Protein AF-A0A1Y2VSV7-F1 (afdb_monomer)

Radius of gyration: 17.33 Å; Cα contacts (8 Å, |Δi|>4): 107; chains: 1; bounding box: 42×27×51 Å

Mean predicted aligned error: 5.21 Å

Solvent-accessible surface area (backbone atoms only — not comparable to full-atom values): 5724 Å² total; per-residue (Å²): 130,95,59,77,26,68,23,42,62,34,65,44,81,34,71,92,47,53,87,80,47,57,65,83,58,56,72,67,32,50,98,78,34,34,32,59,92,44,42,60,79,79,48,36,68,86,99,48,54,76,45,78,30,91,34,41,71,82,43,78,85,50,69,93,47,82,83,37,65,59,44,45,55,53,52,50,53,53,49,56,53,50,55,53,49,52,52,54,54,60,64,67,75,108

Foldseek 3Di:
DADEWEFEDAWDACPVPLVVDDPVVQVQADPRNIDAPADQVRGDDPPHHYHYAHDHPVCCPPDPDCPRPSNVVVVVVVVVVVVVVVVVVVVVVD

Secondary structure (DSSP, 8-state):
---EEEEE-S-EE-TTTTTTS-HHHHTTS-TTSEE-SS-HHHHS-TTSEEEEESS-GGGTT--S-TT-HHHHHHHHHHHHHHHHHHHHHHHHT-

pLDDT: mean 89.69, std 6.85, range [48.22, 95.56]

Structure (mmCIF, N/CA/C/O backbone):
data_AF-A0A1Y2VSV7-F1
#
_entry.id   AF-A0A1Y2VSV7-F1
#
loop_
_atom_site.group_PDB
_atom_site.id
_atom_site.type_symbol
_atom_site.label_atom_id
_atom_site.label_alt_id
_atom_site.label_comp_id
_atom_site.label_asym_id
_atom_site.label_entity_id
_atom_site.label_seq_id
_atom_site.pdbx_PDB_ins_code
_atom_site.Cartn_x
_atom_site.Cartn_y
_atom_site.Cartn_z
_atom_site.occupancy
_atom_site.B_iso_or_equiv
_atom_site.auth_seq_id
_atom_site.auth_comp_id
_atom_site.auth_asym_id
_atom_site.auth_atom_id
_atom_site.pdbx_PDB_model_num
ATOM 1 N N . MET A 1 1 ? -13.354 -11.868 11.039 1.00 66.44 1 MET A N 1
ATOM 2 C CA . MET A 1 1 ? -12.357 -10.856 11.442 1.00 66.44 1 MET A CA 1
ATOM 3 C C . MET A 1 1 ? -12.229 -9.875 10.291 1.00 66.44 1 MET A C 1
ATOM 5 O O . MET A 1 1 ? -12.097 -10.356 9.169 1.00 66.44 1 MET A O 1
ATOM 9 N N . PRO A 1 2 ? -12.373 -8.563 10.519 1.00 83.31 2 PRO A N 1
ATOM 10 C CA . PRO A 1 2 ? -12.183 -7.582 9.456 1.00 83.31 2 PRO A CA 1
ATOM 11 C C . PRO A 1 2 ? -10.735 -7.648 8.948 1.00 83.31 2 PRO A C 1
ATOM 13 O O . PRO A 1 2 ? -9.803 -7.702 9.747 1.00 83.31 2 PRO A O 1
ATOM 16 N N . ILE A 1 3 ? -10.564 -7.699 7.627 1.00 89.88 3 ILE A N 1
ATOM 17 C CA . ILE A 1 3 ? -9.262 -7.648 6.953 1.00 89.88 3 ILE A CA 1
ATOM 18 C C . ILE A 1 3 ? -9.296 -6.440 6.026 1.00 89.88 3 ILE A C 1
ATOM 20 O O . ILE A 1 3 ? -10.275 -6.241 5.306 1.00 89.88 3 ILE A O 1
ATOM 24 N N . ILE A 1 4 ? -8.222 -5.657 6.058 1.00 92.81 4 ILE A N 1
ATOM 25 C CA . ILE A 1 4 ? -8.018 -4.493 5.202 1.00 92.81 4 ILE A CA 1
ATOM 26 C C . ILE A 1 4 ? -6.721 -4.718 4.432 1.00 92.81 4 ILE A C 1
ATOM 28 O O . ILE A 1 4 ? -5.697 -5.055 5.028 1.00 92.81 4 ILE A O 1
ATOM 32 N N . CYS A 1 5 ? -6.765 -4.553 3.113 1.00 93.94 5 CYS A N 1
ATOM 33 C CA . CYS A 1 5 ? -5.602 -4.719 2.254 1.00 93.94 5 CYS A CA 1
ATOM 34 C C . CYS A 1 5 ? -5.049 -3.356 1.830 1.00 93.94 5 CYS A C 1
ATOM 36 O O . CYS A 1 5 ? -5.788 -2.518 1.314 1.00 93.94 5 CYS A O 1
ATOM 38 N N . PHE A 1 6 ? -3.740 -3.163 1.989 1.00 94.00 6 PHE A N 1
ATOM 39 C CA . PHE A 1 6 ? -3.019 -2.000 1.473 1.00 94.00 6 PHE A CA 1
ATOM 40 C C . PHE A 1 6 ? -2.153 -2.416 0.288 1.00 94.00 6 PHE A C 1
ATOM 42 O O . PHE A 1 6 ? -1.509 -3.464 0.338 1.00 94.00 6 PHE A O 1
ATOM 49 N N . TYR A 1 7 ? -2.127 -1.608 -0.768 1.00 94.25 7 TYR A N 1
ATOM 50 C CA . TYR A 1 7 ? -1.306 -1.873 -1.949 1.00 94.25 7 TYR A CA 1
ATOM 51 C C . TYR A 1 7 ? -0.614 -0.604 -2.445 1.00 94.25 7 TYR A C 1
ATOM 53 O O . TYR A 1 7 ? -1.079 0.510 -2.206 1.00 94.25 7 TYR A O 1
ATOM 61 N N . GLU A 1 8 ? 0.518 -0.774 -3.121 1.00 94.00 8 GLU A N 1
ATOM 62 C CA . GLU A 1 8 ? 1.296 0.336 -3.668 1.00 94.00 8 GLU A CA 1
ATOM 63 C C . GLU A 1 8 ? 0.668 0.877 -4.957 1.00 94.00 8 GLU A C 1
ATOM 65 O O . GLU A 1 8 ? 0.086 0.129 -5.747 1.00 94.00 8 GLU A O 1
ATOM 70 N N . ARG A 1 9 ? 0.825 2.177 -5.197 1.00 93.75 9 ARG A N 1
ATOM 71 C CA . ARG A 1 9 ? 0.410 2.815 -6.454 1.00 93.75 9 ARG A CA 1
ATOM 72 C C . ARG A 1 9 ? 1.524 3.541 -7.176 1.00 93.75 9 ARG A C 1
ATOM 74 O O . ARG A 1 9 ? 1.379 3.802 -8.365 1.00 93.75 9 ARG A O 1
ATOM 81 N N . GLN A 1 10 ? 2.626 3.842 -6.494 1.00 92.81 10 GLN A N 1
ATOM 82 C CA . GLN A 1 10 ? 3.726 4.555 -7.116 1.00 92.81 10 GLN A CA 1
ATOM 83 C C . GLN A 1 10 ? 4.623 3.576 -7.883 1.00 92.81 10 GLN A C 1
ATOM 85 O O . GLN A 1 10 ? 5.219 2.695 -7.255 1.00 92.81 10 GLN A O 1
ATOM 90 N N . PRO A 1 11 ? 4.787 3.747 -9.206 1.00 91.88 11 PRO A N 1
ATOM 91 C CA . PRO A 1 11 ? 5.697 2.915 -9.971 1.00 91.88 11 PRO A CA 1
ATOM 92 C C . PRO A 1 11 ? 7.158 3.095 -9.535 1.00 91.88 11 PRO A C 1
ATOM 94 O O . PRO A 1 11 ? 7.580 4.174 -9.106 1.00 91.88 11 PRO A O 1
ATOM 97 N N . MET A 1 12 ? 7.944 2.036 -9.679 1.00 90.25 12 MET A N 1
ATOM 98 C CA . MET A 1 12 ? 9.391 2.010 -9.490 1.00 90.25 12 MET A CA 1
ATOM 99 C C . MET A 1 12 ? 10.078 1.663 -10.813 1.00 90.25 12 MET A C 1
ATOM 101 O O . MET A 1 12 ? 9.537 0.908 -11.615 1.00 90.25 12 MET A O 1
ATOM 105 N N . ASP A 1 13 ? 11.278 2.207 -11.006 1.00 92.06 13 ASP A N 1
ATOM 106 C CA . ASP A 1 13 ? 12.181 1.832 -12.092 1.00 92.06 13 ASP A CA 1
ATOM 107 C C . ASP A 1 13 ? 12.814 0.460 -11.814 1.00 92.06 13 ASP A C 1
ATOM 109 O O . ASP A 1 13 ? 13.546 0.287 -10.834 1.00 92.06 13 ASP A O 1
ATOM 113 N N . PHE A 1 14 ? 12.531 -0.513 -12.682 1.00 91.44 14 PHE A N 1
ATOM 114 C CA . PHE A 1 14 ? 13.083 -1.866 -12.610 1.00 91.44 14 PHE A CA 1
ATOM 115 C C . PHE A 1 14 ? 14.244 -2.105 -13.577 1.00 91.44 14 PHE A C 1
ATOM 117 O O . PHE A 1 14 ? 14.704 -3.239 -13.683 1.00 91.44 14 PHE A O 1
ATOM 124 N N . THR A 1 15 ? 14.767 -1.086 -14.263 1.00 92.62 15 THR A N 1
ATOM 125 C CA . THR A 1 15 ? 15.825 -1.224 -15.282 1.00 92.62 15 THR A CA 1
ATOM 126 C C . THR A 1 15 ? 17.021 -2.040 -14.789 1.00 92.62 15 THR A C 1
ATOM 128 O O . THR A 1 15 ? 17.506 -2.923 -15.498 1.00 92.62 15 THR A O 1
ATOM 131 N N . ALA A 1 16 ? 17.464 -1.809 -13.550 1.00 90.44 16 ALA A N 1
ATOM 132 C CA . ALA A 1 16 ? 18.597 -2.522 -12.957 1.00 90.44 16 ALA A CA 1
ATOM 133 C C . ALA A 1 16 ? 18.303 -3.997 -12.621 1.00 90.44 16 ALA A C 1
ATOM 135 O O . ALA A 1 16 ? 19.231 -4.794 -12.540 1.00 90.44 16 ALA A O 1
ATOM 136 N N . LEU A 1 17 ? 17.031 -4.357 -12.433 1.00 87.94 17 LEU A N 1
ATOM 137 C CA . LEU A 1 17 ? 16.589 -5.683 -11.986 1.00 87.94 17 LEU A CA 1
ATOM 138 C C . LEU A 1 17 ? 15.883 -6.476 -13.089 1.00 87.94 17 LEU A C 1
ATOM 140 O O . LEU A 1 17 ? 15.630 -7.664 -12.925 1.00 87.94 17 LEU A O 1
ATOM 144 N N . VAL A 1 18 ? 15.563 -5.847 -14.225 1.00 89.56 18 VAL A N 1
ATOM 145 C CA . VAL A 1 18 ? 14.668 -6.407 -15.249 1.00 89.56 18 VAL A CA 1
ATOM 146 C C . VAL A 1 18 ? 15.108 -7.782 -15.754 1.00 89.56 18 VAL A C 1
ATOM 148 O O . VAL A 1 18 ? 14.266 -8.616 -16.078 1.00 89.56 18 VAL A O 1
ATOM 151 N N . LYS A 1 19 ? 16.421 -8.039 -15.791 1.00 89.75 19 LYS A N 1
ATOM 152 C CA . LYS A 1 19 ? 17.001 -9.313 -16.237 1.00 89.75 19 LYS A CA 1
ATOM 153 C C . LYS A 1 19 ? 16.749 -10.460 -15.255 1.00 89.75 19 LYS A C 1
ATOM 155 O O . LYS A 1 19 ? 16.595 -11.595 -15.697 1.00 89.75 19 LYS A O 1
ATOM 160 N N . ASP A 1 20 ? 16.651 -10.148 -13.966 1.00 91.81 20 ASP A N 1
ATOM 161 C CA . ASP A 1 20 ? 16.471 -11.116 -12.880 1.00 91.81 20 ASP A CA 1
ATOM 162 C C . ASP A 1 20 ? 14.988 -11.369 -12.567 1.00 91.81 20 ASP A C 1
ATOM 164 O O . ASP A 1 20 ? 14.640 -12.292 -11.831 1.00 91.81 20 ASP A O 1
ATOM 168 N N . LEU A 1 21 ? 14.087 -10.563 -13.139 1.00 87.50 21 LEU A N 1
ATOM 169 C CA . LEU A 1 21 ? 12.652 -10.703 -12.922 1.00 87.50 21 LEU A CA 1
ATOM 170 C C . LEU A 1 21 ? 12.077 -11.878 -13.729 1.00 87.50 21 LEU A C 1
ATOM 172 O O . LEU A 1 21 ? 12.473 -12.105 -14.880 1.00 87.50 21 LEU A O 1
ATOM 176 N N . PRO A 1 22 ? 11.082 -12.605 -13.192 1.00 90.12 22 PRO A N 1
ATOM 177 C CA . PRO A 1 22 ? 10.304 -13.564 -13.971 1.00 90.12 22 PRO A CA 1
ATOM 178 C C . PRO A 1 22 ? 9.683 -12.900 -15.207 1.00 90.12 22 PRO A C 1
ATOM 180 O O . PRO A 1 22 ? 9.197 -11.772 -15.120 1.00 90.12 22 PRO A O 1
ATOM 183 N N . GLN A 1 23 ? 9.665 -13.596 -16.349 1.00 90.25 23 GLN A N 1
ATOM 184 C CA . GLN A 1 23 ? 9.153 -13.037 -17.612 1.00 90.25 23 GLN A CA 1
ATOM 185 C C . GLN A 1 23 ? 7.725 -12.496 -17.465 1.00 90.25 23 GLN A C 1
ATOM 187 O O . GLN A 1 23 ? 7.472 -11.354 -17.825 1.00 90.25 23 GLN A O 1
ATOM 192 N N . GLN A 1 24 ? 6.852 -13.257 -16.799 1.00 88.62 24 GLN A N 1
ATOM 193 C CA . GLN A 1 24 ? 5.472 -12.858 -16.503 1.0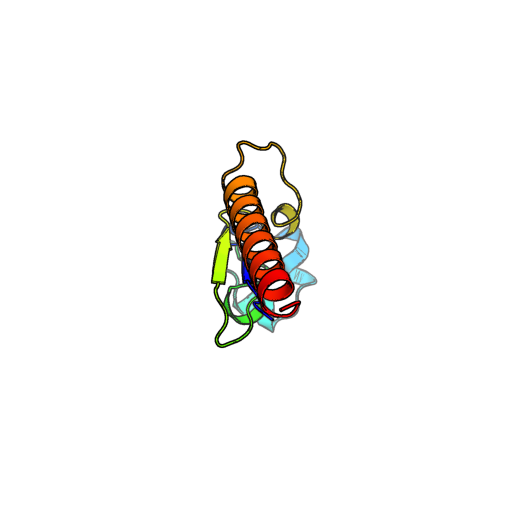0 88.62 24 GLN A CA 1
ATOM 194 C C . GLN A 1 24 ? 5.349 -11.487 -15.824 1.00 88.62 24 GLN A C 1
ATOM 196 O O . GLN A 1 24 ? 4.357 -10.798 -16.013 1.00 88.62 24 GLN A O 1
ATOM 201 N N . TYR A 1 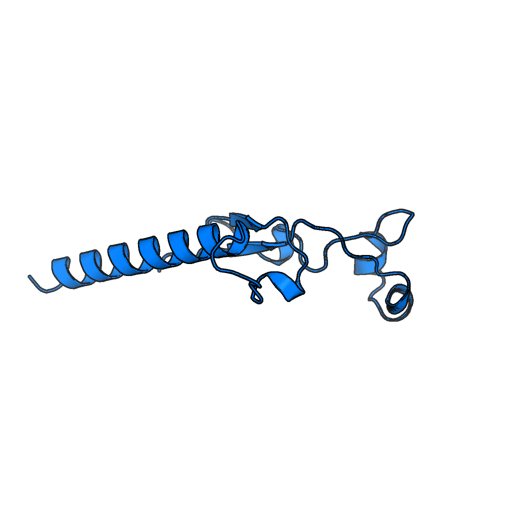25 ? 6.340 -11.091 -15.019 1.00 87.19 25 TYR A N 1
ATOM 202 C CA . TYR A 1 25 ? 6.346 -9.789 -14.363 1.00 87.19 25 TYR A CA 1
ATOM 203 C C . TYR A 1 25 ? 6.923 -8.713 -15.287 1.00 87.19 25 TYR A C 1
ATOM 205 O O . TYR A 1 25 ? 6.382 -7.612 -15.354 1.00 87.19 25 TYR A O 1
ATOM 213 N N . ARG A 1 26 ? 7.973 -9.029 -16.059 1.00 90.00 26 ARG A N 1
ATOM 214 C CA . ARG A 1 26 ? 8.531 -8.106 -17.067 1.00 90.00 26 ARG A CA 1
ATOM 215 C C . ARG A 1 26 ? 7.482 -7.651 -18.077 1.00 90.00 26 ARG A C 1
ATOM 217 O O . ARG A 1 26 ? 7.516 -6.496 -18.481 1.00 90.00 26 ARG A O 1
ATOM 224 N N . ASP A 1 27 ? 6.560 -8.539 -18.435 1.00 89.88 27 ASP A N 1
ATOM 225 C CA . ASP A 1 27 ? 5.468 -8.266 -19.374 1.00 89.88 27 ASP A CA 1
ATOM 226 C C . ASP A 1 27 ? 4.439 -7.261 -18.820 1.00 89.88 27 ASP A C 1
ATOM 228 O O . ASP A 1 27 ? 3.636 -6.719 -19.574 1.00 89.88 27 ASP A O 1
ATOM 232 N N . THR A 1 28 ? 4.463 -6.991 -17.509 1.00 88.19 28 THR A N 1
ATOM 233 C CA . THR A 1 28 ? 3.600 -5.991 -16.853 1.00 88.19 28 THR A CA 1
ATOM 234 C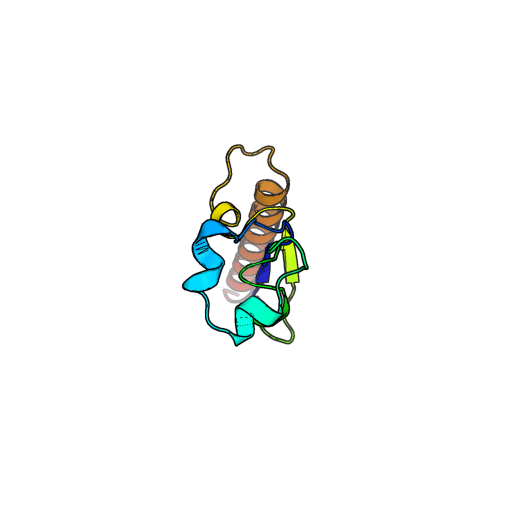 C . THR A 1 28 ? 4.247 -4.611 -16.721 1.00 88.19 28 THR A C 1
ATOM 236 O O . THR A 1 28 ? 3.573 -3.667 -16.311 1.00 88.19 28 THR A O 1
ATOM 239 N N . LEU A 1 29 ? 5.539 -4.487 -17.042 1.00 90.69 29 LEU A N 1
ATOM 240 C CA . LEU A 1 29 ? 6.256 -3.215 -17.013 1.00 90.69 29 LEU A CA 1
ATOM 241 C C . LEU A 1 29 ? 5.951 -2.395 -18.269 1.00 90.69 29 LEU A C 1
ATOM 243 O O . LEU A 1 29 ? 5.729 -2.950 -19.345 1.00 90.69 29 LEU A O 1
ATOM 247 N N . ASP A 1 30 ? 5.999 -1.071 -18.145 1.00 90.69 30 ASP A N 1
ATOM 248 C CA . ASP A 1 30 ? 5.856 -0.181 -19.294 1.00 90.69 30 ASP A CA 1
ATOM 249 C C . ASP A 1 30 ? 7.114 -0.162 -20.192 1.00 90.69 30 ASP A C 1
ATOM 251 O O . ASP A 1 30 ? 8.123 -0.845 -19.954 1.00 90.69 30 ASP A O 1
ATOM 255 N N . GLU A 1 31 ? 7.061 0.635 -21.261 1.00 91.38 31 GLU A N 1
ATOM 256 C CA . GLU A 1 31 ? 8.174 0.806 -22.203 1.00 91.38 31 GLU A CA 1
ATOM 257 C C . GLU A 1 31 ? 9.471 1.289 -21.529 1.00 91.38 31 GLU A C 1
ATOM 259 O O . GLU A 1 31 ? 10.563 0.899 -21.950 1.00 91.38 31 GLU A O 1
ATOM 264 N N . ASN A 1 32 ? 9.347 2.032 -20.426 1.00 91.38 32 ASN A N 1
ATOM 265 C CA . ASN A 1 32 ? 10.441 2.582 -19.630 1.00 91.38 32 ASN A CA 1
ATOM 266 C C . ASN A 1 32 ? 10.872 1.659 -18.479 1.00 91.38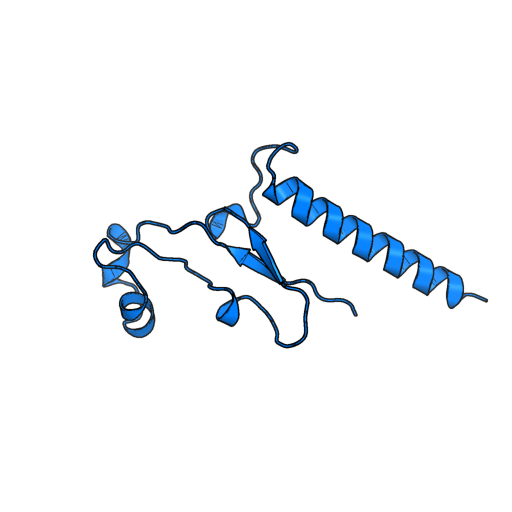 32 ASN A C 1
ATOM 268 O O . ASN A 1 32 ? 11.659 2.064 -17.629 1.00 91.38 32 ASN A O 1
ATOM 272 N N . LYS A 1 33 ? 10.377 0.413 -18.440 1.00 92.44 33 LYS A N 1
ATOM 273 C CA . LYS A 1 33 ? 10.624 -0.559 -17.357 1.00 92.44 33 LYS A CA 1
ATOM 274 C C . LYS A 1 33 ? 10.130 -0.082 -15.991 1.00 92.44 33 LYS A C 1
ATOM 276 O O . LYS A 1 33 ? 10.615 -0.554 -14.960 1.00 92.44 33 LYS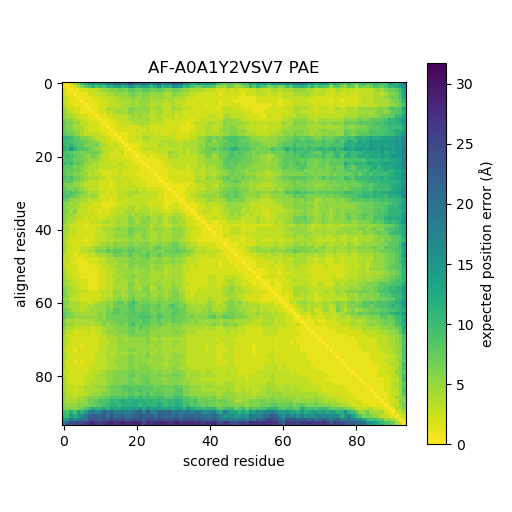 A O 1
ATOM 281 N N . MET A 1 34 ? 9.137 0.800 -15.980 1.00 93.25 34 MET A N 1
ATOM 282 C CA . MET A 1 34 ? 8.444 1.225 -14.775 1.00 93.25 34 MET A CA 1
ATOM 283 C C . MET A 1 34 ? 7.278 0.281 -14.487 1.00 93.25 34 MET A C 1
ATOM 285 O O . MET A 1 34 ? 6.605 -0.212 -15.393 1.00 93.25 34 MET A O 1
ATOM 289 N N . GLY A 1 35 ? 7.010 0.038 -13.209 1.00 91.81 35 GLY A N 1
ATOM 290 C CA . GLY A 1 35 ? 5.851 -0.748 -12.797 1.00 91.81 35 GLY A CA 1
ATOM 291 C C . GLY A 1 35 ? 5.656 -0.765 -11.291 1.00 91.81 35 GLY A C 1
ATOM 292 O O . GLY A 1 35 ? 6.393 -0.115 -10.555 1.00 91.81 35 GLY A O 1
ATOM 293 N N . VAL A 1 36 ? 4.665 -1.517 -10.825 1.00 91.25 36 VAL A N 1
ATOM 294 C CA . VAL A 1 36 ? 4.411 -1.750 -9.396 1.00 91.25 36 VAL A CA 1
ATOM 295 C C . VAL A 1 36 ? 4.646 -3.220 -9.072 1.00 91.25 36 VAL A C 1
ATOM 297 O O . VAL A 1 36 ? 4.213 -4.089 -9.827 1.00 91.25 36 VAL A O 1
ATOM 300 N N . LEU A 1 37 ? 5.315 -3.502 -7.950 1.00 87.12 37 LEU A N 1
ATOM 301 C CA . LEU A 1 37 ? 5.720 -4.864 -7.592 1.00 87.12 37 LEU A CA 1
ATOM 302 C C . LEU A 1 37 ? 4.531 -5.750 -7.225 1.00 87.12 37 LEU A C 1
ATOM 304 O O . LEU A 1 37 ? 4.445 -6.897 -7.658 1.00 87.12 37 LEU A O 1
ATOM 308 N N . ALA A 1 38 ? 3.606 -5.210 -6.441 1.00 86.38 38 ALA A N 1
ATOM 309 C CA . ALA A 1 38 ? 2.400 -5.886 -6.005 1.00 86.38 38 ALA A CA 1
ATOM 310 C C . ALA A 1 38 ? 1.185 -5.001 -6.293 1.00 86.38 38 ALA A C 1
ATOM 312 O O . ALA A 1 38 ? 0.793 -4.153 -5.490 1.00 86.38 38 ALA A O 1
ATOM 313 N N . ASN A 1 39 ? 0.570 -5.219 -7.456 1.00 86.50 39 ASN A N 1
ATOM 314 C CA . ASN A 1 39 ? -0.662 -4.534 -7.825 1.00 86.50 39 ASN A CA 1
ATOM 315 C C . ASN A 1 39 ? -1.833 -4.940 -6.908 1.00 86.50 39 ASN A C 1
ATOM 317 O O . ASN A 1 39 ? -1.765 -5.915 -6.154 1.00 86.50 39 ASN A O 1
ATOM 321 N N . GLN A 1 40 ? -2.946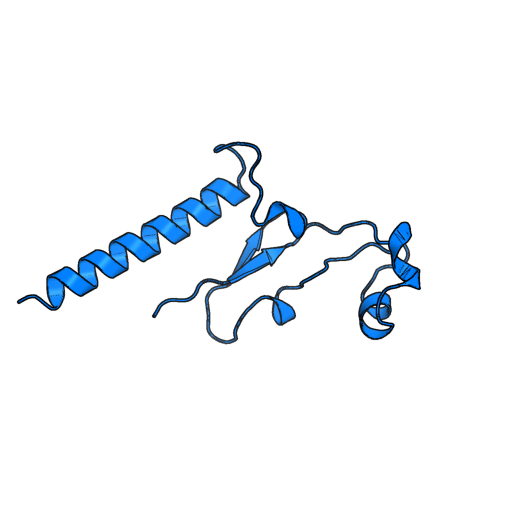 -4.210 -7.001 1.00 92.06 40 GLN A N 1
ATOM 322 C CA . GLN A 1 40 ? -4.131 -4.450 -6.172 1.00 92.06 40 GLN A CA 1
ATOM 323 C C . GLN A 1 40 ? -4.599 -5.914 -6.192 1.00 92.06 40 GLN A C 1
ATOM 325 O O . GLN A 1 40 ? -4.989 -6.446 -5.157 1.00 92.06 40 GLN A O 1
ATOM 330 N N . ASN A 1 41 ? -4.583 -6.567 -7.355 1.00 88.62 41 ASN A N 1
ATOM 331 C CA . ASN A 1 41 ? -5.130 -7.914 -7.507 1.00 88.62 41 ASN A CA 1
ATOM 332 C C . ASN A 1 41 ? -4.218 -8.985 -6.902 1.00 88.62 41 ASN A C 1
ATOM 334 O O . ASN A 1 41 ? -4.727 -9.986 -6.408 1.00 88.62 41 ASN A O 1
ATOM 338 N N . SER A 1 42 ? -2.900 -8.773 -6.906 1.00 88.19 42 SER A N 1
ATOM 339 C CA . SER A 1 42 ? -1.957 -9.660 -6.219 1.00 88.19 42 SER A CA 1
ATOM 340 C C . SER A 1 42 ? -1.872 -9.382 -4.717 1.00 88.19 42 SER A C 1
ATOM 342 O O . SER A 1 42 ? -1.638 -10.299 -3.939 1.00 88.19 42 SER A O 1
ATOM 344 N N . ALA A 1 43 ? -2.045 -8.122 -4.304 1.00 90.44 43 ALA A N 1
ATOM 345 C CA . ALA A 1 43 ? -1.869 -7.699 -2.915 1.00 90.44 43 ALA A CA 1
ATOM 346 C C . ALA A 1 43 ? -3.130 -7.869 -2.049 1.00 90.44 43 ALA A C 1
ATOM 348 O O . ALA A 1 43 ? -3.024 -7.917 -0.824 1.00 90.44 43 ALA A O 1
ATOM 349 N N . CYS A 1 44 ? -4.324 -7.929 -2.653 1.00 94.62 44 CYS A N 1
ATOM 350 C CA . CYS A 1 44 ? -5.585 -7.876 -1.915 1.00 94.62 44 CYS A CA 1
ATOM 351 C C . CYS A 1 44 ? -6.418 -9.152 -2.045 1.00 94.62 44 CYS A C 1
ATOM 353 O O . CYS A 1 44 ? -6.672 -9.644 -3.145 1.00 94.62 44 CYS A O 1
ATOM 355 N N . LEU A 1 45 ? -6.975 -9.605 -0.921 1.00 92.56 45 LEU A N 1
ATOM 356 C CA . LEU A 1 45 ? -7.981 -10.663 -0.907 1.00 92.56 45 LEU A CA 1
ATOM 357 C C . LEU A 1 45 ? -9.291 -10.192 -1.572 1.00 92.56 45 LEU A C 1
ATOM 359 O O . LEU A 1 45 ? -9.619 -8.999 -1.628 1.00 92.56 45 LEU A O 1
ATOM 363 N N . GLN A 1 46 ? -10.054 -11.133 -2.128 1.00 91.25 46 GLN A N 1
ATOM 364 C CA . GLN A 1 46 ? -11.373 -10.849 -2.700 1.00 91.25 46 GLN A CA 1
ATOM 365 C C . GLN A 1 46 ? -12.410 -10.620 -1.595 1.00 91.25 46 GLN A C 1
ATOM 367 O O . GLN A 1 46 ? -12.390 -11.302 -0.578 1.00 91.25 46 GLN A O 1
ATOM 372 N N . GLY A 1 47 ? -13.312 -9.657 -1.803 1.00 90.56 47 GLY A N 1
ATOM 373 C CA . GLY A 1 47 ? -14.391 -9.342 -0.857 1.00 90.56 47 GLY A CA 1
ATOM 374 C C . GLY A 1 47 ? -13.983 -8.494 0.353 1.00 90.56 47 GLY A C 1
ATOM 375 O O . GLY A 1 47 ? -14.835 -8.190 1.181 1.00 90.56 47 GLY A O 1
ATOM 376 N N . TYR A 1 48 ? -12.715 -8.090 0.448 1.00 91.94 48 TYR A N 1
ATOM 377 C CA . TYR A 1 48 ? -12.206 -7.233 1.520 1.00 91.94 48 TYR A CA 1
ATOM 378 C C . TYR A 1 48 ? -11.916 -5.818 1.032 1.00 91.94 48 TYR A C 1
ATOM 380 O O . TYR A 1 48 ? -11.716 -5.588 -0.164 1.00 91.94 48 TYR A O 1
ATOM 388 N N . GLU A 1 49 ? -11.889 -4.878 1.974 1.00 92.25 49 GLU A N 1
ATOM 389 C CA . GLU A 1 49 ? -11.610 -3.473 1.706 1.00 92.25 49 GLU A CA 1
ATOM 390 C C . GLU A 1 49 ? -10.165 -3.276 1.234 1.00 92.25 49 GLU A C 1
ATOM 392 O O . GLU A 1 49 ? -9.238 -3.944 1.705 1.00 92.25 49 GLU A O 1
ATOM 397 N N . ARG A 1 50 ? -9.976 -2.373 0.266 1.00 93.94 50 ARG A N 1
ATOM 398 C CA . ARG A 1 50 ? -8.701 -2.170 -0.430 1.00 93.94 50 ARG A CA 1
ATOM 399 C C . ARG A 1 50 ? -8.344 -0.697 -0.446 1.00 93.94 50 ARG A C 1
ATOM 401 O O . ARG A 1 50 ? -9.082 0.109 -1.007 1.00 93.94 50 ARG A O 1
ATOM 408 N N . PHE A 1 51 ? -7.171 -0.374 0.077 1.00 93.56 51 PHE A N 1
ATOM 409 C CA . PHE A 1 51 ? -6.626 0.975 0.086 1.00 93.56 51 PHE A CA 1
ATOM 410 C C . PHE A 1 51 ? -5.336 1.019 -0.720 1.00 93.56 51 PHE A C 1
ATOM 412 O O . PHE A 1 51 ? -4.359 0.342 -0.406 1.00 93.56 51 PHE A O 1
ATOM 419 N N . GLY A 1 52 ? -5.333 1.831 -1.771 1.00 93.81 52 GLY A N 1
ATOM 420 C CA . GLY A 1 52 ? -4.109 2.123 -2.499 1.00 93.81 52 GLY A CA 1
ATOM 421 C C . GLY A 1 52 ? -3.372 3.279 -1.843 1.00 93.81 52 GLY A C 1
ATOM 422 O O . GLY A 1 52 ? -3.973 4.323 -1.597 1.00 93.81 52 GLY A O 1
ATOM 423 N N . LEU A 1 53 ? -2.086 3.085 -1.575 1.00 94.00 53 LEU A N 1
ATOM 424 C CA . LEU A 1 53 ? -1.204 4.085 -0.990 1.00 94.00 53 LEU A CA 1
ATOM 425 C C . LEU A 1 53 ? -0.273 4.628 -2.081 1.00 94.00 53 LEU A C 1
ATOM 427 O O . LEU A 1 53 ? 0.352 3.855 -2.810 1.00 94.00 53 LEU A O 1
ATOM 431 N N . GLU A 1 54 ? -0.160 5.956 -2.176 1.00 92.56 54 GLU A N 1
ATOM 432 C CA . GLU A 1 54 ? 0.695 6.668 -3.146 1.00 92.56 54 GLU A CA 1
ATOM 433 C C . GLU A 1 54 ? 2.177 6.611 -2.739 1.00 92.56 54 GLU A C 1
ATOM 435 O O . GLU A 1 54 ? 2.833 7.617 -2.478 1.00 92.56 54 GLU A O 1
ATOM 440 N N . VAL A 1 55 ? 2.684 5.389 -2.610 1.00 91.06 55 VAL A N 1
ATOM 441 C CA . VAL A 1 55 ? 4.047 5.056 -2.206 1.00 91.06 55 VAL A CA 1
ATOM 442 C C . VAL A 1 55 ? 4.536 3.850 -3.005 1.00 91.06 55 VAL A C 1
ATOM 444 O O . VAL A 1 55 ? 3.736 3.133 -3.609 1.00 91.06 55 VAL A O 1
ATOM 447 N N . ARG A 1 56 ? 5.853 3.618 -2.997 1.00 90.19 56 ARG A N 1
ATOM 448 C CA . ARG A 1 56 ? 6.488 2.401 -3.538 1.00 90.19 56 ARG A CA 1
ATOM 449 C C . ARG A 1 56 ? 6.338 1.227 -2.565 1.00 90.19 56 ARG A C 1
ATOM 451 O O . ARG A 1 56 ? 6.212 1.450 -1.362 1.00 90.19 56 ARG A O 1
ATOM 458 N N . HIS A 1 57 ? 6.465 -0.008 -3.047 1.00 88.81 57 HIS A N 1
ATOM 459 C CA . HIS A 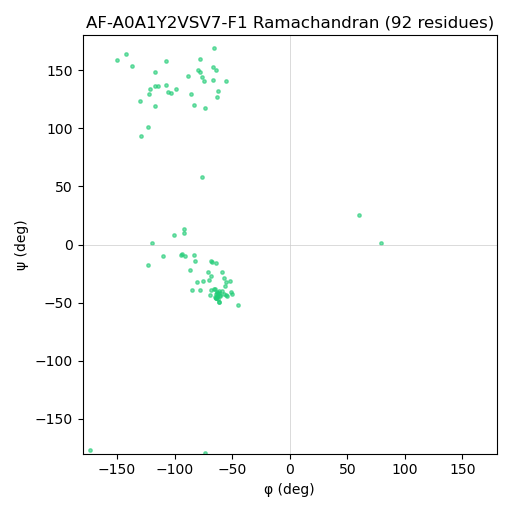1 57 ? 6.285 -1.239 -2.266 1.00 88.81 57 HIS A CA 1
ATOM 460 C C . HIS A 1 57 ? 6.964 -1.219 -0.892 1.00 88.81 57 HIS A C 1
ATOM 462 O O . HIS A 1 57 ? 6.350 -1.453 0.146 1.00 88.81 57 HIS A O 1
ATOM 468 N N . ASN A 1 58 ? 8.255 -0.887 -0.875 1.00 86.00 58 ASN A N 1
ATOM 469 C CA . ASN A 1 58 ? 9.077 -0.893 0.332 1.00 86.00 58 ASN A CA 1
ATOM 470 C C . ASN A 1 58 ? 8.700 0.202 1.344 1.00 86.00 58 ASN A C 1
ATOM 472 O O . ASN A 1 58 ? 9.150 0.145 2.489 1.00 86.00 58 ASN A O 1
ATOM 476 N N . MET A 1 59 ? 7.902 1.184 0.925 1.00 87.62 59 MET A N 1
ATOM 477 C CA . MET A 1 59 ? 7.416 2.293 1.743 1.00 87.62 59 MET A CA 1
ATOM 478 C C . MET A 1 59 ? 6.039 2.015 2.358 1.00 87.62 59 MET A C 1
ATOM 480 O O . MET A 1 59 ? 5.639 2.740 3.260 1.00 87.62 59 MET A O 1
ATOM 484 N N . LEU A 1 60 ? 5.349 0.932 1.973 1.00 88.19 60 LEU A N 1
ATOM 485 C CA . LEU A 1 60 ? 4.084 0.517 2.607 1.00 88.19 60 LEU A CA 1
ATOM 486 C C . LEU A 1 60 ? 4.224 0.245 4.115 1.00 88.19 60 LEU A C 1
ATOM 488 O O . LEU A 1 60 ? 3.249 0.307 4.856 1.00 88.19 60 LEU A O 1
ATOM 492 N N . ILE A 1 61 ? 5.438 -0.068 4.574 1.00 85.31 61 ILE A N 1
ATOM 493 C CA . ILE A 1 61 ? 5.754 -0.331 5.987 1.00 85.31 61 ILE A CA 1
ATOM 494 C C . ILE A 1 61 ? 6.788 0.648 6.557 1.00 85.31 61 ILE A C 1
ATOM 496 O O . ILE A 1 61 ? 7.195 0.514 7.709 1.00 85.31 61 ILE A O 1
ATOM 500 N N . LYS A 1 62 ? 7.257 1.606 5.749 1.00 87.81 62 LYS A N 1
ATOM 501 C CA . LYS A 1 62 ? 8.292 2.571 6.133 1.00 87.81 62 LYS A CA 1
ATOM 502 C C . LYS A 1 62 ? 7.742 3.969 5.945 1.00 87.81 62 LYS A C 1
ATOM 504 O O . LYS A 1 62 ? 7.720 4.492 4.838 1.00 87.81 62 LYS A O 1
ATOM 509 N N . TYR A 1 63 ? 7.337 4.569 7.050 1.00 87.56 63 TYR A N 1
ATOM 510 C CA . TYR A 1 63 ? 6.882 5.949 7.082 1.00 87.56 63 TYR A CA 1
ATOM 511 C C . TYR A 1 63 ? 8.024 6.826 7.564 1.00 87.56 63 TYR A C 1
ATOM 513 O O . TYR A 1 63 ? 8.706 6.486 8.532 1.00 87.56 63 TYR A O 1
ATOM 521 N N . ALA A 1 64 ? 8.260 7.934 6.872 1.00 87.12 64 ALA A N 1
ATOM 522 C CA . ALA A 1 64 ? 9.299 8.868 7.262 1.00 87.12 64 ALA A CA 1
ATOM 523 C C . ALA A 1 64 ? 8.818 9.734 8.428 1.00 87.12 64 ALA A C 1
ATOM 525 O O . ALA A 1 64 ? 9.608 10.053 9.319 1.00 87.12 64 ALA A O 1
ATOM 526 N N . ARG A 1 65 ? 7.539 10.142 8.411 1.00 91.50 65 ARG A N 1
ATOM 527 C CA . ARG A 1 65 ? 6.951 11.041 9.412 1.00 91.50 65 ARG A CA 1
ATOM 528 C C . ARG A 1 65 ? 5.452 10.783 9.621 1.00 91.50 65 ARG A C 1
ATOM 530 O O . ARG A 1 65 ? 4.778 10.304 8.714 1.00 91.50 65 ARG A O 1
ATOM 537 N N . PRO A 1 66 ? 4.877 11.195 10.767 1.00 91.94 66 PRO A N 1
ATOM 538 C CA . PRO A 1 66 ? 3.437 11.075 11.015 1.00 91.94 66 PRO A CA 1
ATOM 539 C C . PRO A 1 66 ? 2.538 11.903 10.081 1.00 91.94 66 PRO A C 1
ATOM 541 O O . PRO A 1 66 ? 1.326 11.706 10.045 1.00 91.94 66 PRO A O 1
ATOM 544 N N . GLN A 1 67 ? 3.110 12.873 9.365 1.00 94.44 67 GLN A N 1
ATOM 545 C CA . GLN A 1 67 ? 2.394 13.703 8.393 1.00 94.44 67 GLN A CA 1
ATOM 546 C C . GLN A 1 67 ? 2.268 13.030 7.022 1.00 94.44 67 GLN A C 1
ATOM 548 O O . GLN A 1 67 ? 1.547 13.538 6.167 1.00 94.44 67 GLN A O 1
ATOM 553 N N . ASP A 1 68 ? 2.953 11.906 6.803 1.00 91.50 68 ASP A N 1
ATOM 554 C CA . ASP A 1 68 ? 2.854 11.167 5.552 1.00 91.50 68 ASP A CA 1
ATOM 555 C C . ASP A 1 68 ? 1.411 10.671 5.380 1.00 91.50 68 ASP A C 1
ATOM 557 O O . ASP A 1 68 ? 0.863 10.004 6.259 1.00 91.50 68 ASP A O 1
ATOM 561 N N . ASN A 1 69 ? 0.790 10.963 4.236 1.00 92.62 69 ASN A N 1
ATOM 562 C CA . ASN A 1 69 ? -0.608 10.593 3.982 1.00 92.62 69 ASN A CA 1
ATOM 563 C C . ASN A 1 69 ? -0.832 9.078 4.163 1.00 92.62 69 ASN A C 1
ATOM 565 O O . ASN A 1 69 ? -1.754 8.652 4.854 1.00 92.62 69 ASN A O 1
ATOM 569 N N . ALA A 1 70 ? 0.091 8.262 3.645 1.00 92.38 70 ALA A N 1
ATOM 570 C CA . ALA A 1 70 ? 0.048 6.814 3.812 1.00 92.38 70 ALA A CA 1
ATOM 571 C C . ALA A 1 70 ? 0.078 6.387 5.294 1.00 92.38 70 ALA A C 1
ATOM 573 O O . ALA A 1 70 ? -0.675 5.498 5.690 1.00 92.38 70 ALA A O 1
ATOM 574 N N . PHE A 1 71 ? 0.883 7.057 6.131 1.00 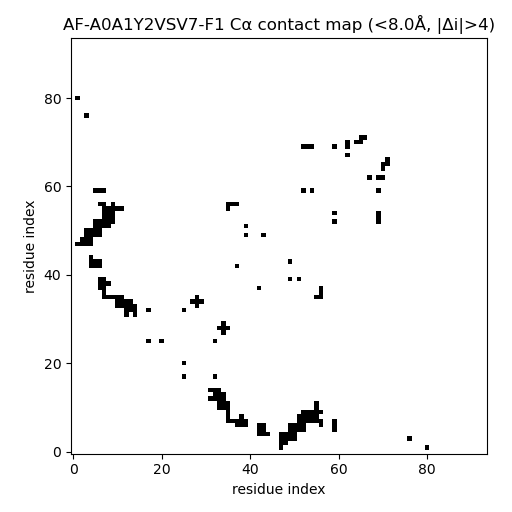93.44 71 PHE A N 1
ATOM 575 C CA . PHE A 1 71 ? 0.925 6.786 7.570 1.00 93.44 71 PHE A CA 1
ATOM 576 C C . PHE A 1 71 ? -0.414 7.105 8.231 1.00 93.44 71 PHE A C 1
ATOM 578 O O . PHE A 1 71 ? -0.919 6.308 9.021 1.00 93.44 71 PHE A O 1
ATOM 585 N N . GLN A 1 72 ? -0.995 8.261 7.907 1.00 94.44 72 GLN A N 1
ATOM 586 C CA . GLN A 1 72 ? -2.270 8.697 8.474 1.00 94.44 72 GLN A CA 1
ATOM 587 C C . GLN A 1 72 ? -3.407 7.753 8.083 1.00 94.44 72 GLN A C 1
ATOM 589 O O . GLN A 1 72 ? -4.183 7.349 8.946 1.00 94.44 72 GLN A O 1
ATOM 594 N N . GLN A 1 73 ? -3.467 7.347 6.812 1.00 94.00 73 GLN A N 1
ATOM 595 C CA . GLN A 1 73 ? -4.468 6.406 6.312 1.00 94.00 73 GLN A CA 1
ATOM 596 C C . GLN A 1 73 ? -4.370 5.049 7.013 1.00 94.00 73 GLN A C 1
ATOM 598 O O . GLN A 1 73 ? -5.373 4.549 7.522 1.00 94.00 73 GLN A O 1
ATOM 603 N N . VAL A 1 74 ? -3.169 4.472 7.100 1.00 93.44 74 VAL A N 1
ATOM 604 C CA . VAL A 1 74 ? -2.971 3.181 7.774 1.00 93.44 74 VAL A CA 1
ATOM 605 C C . VAL A 1 74 ? -3.279 3.285 9.265 1.00 93.44 74 VAL A C 1
ATOM 607 O O . VAL A 1 74 ? -4.007 2.452 9.800 1.00 93.44 74 VAL A O 1
ATOM 610 N N . SER A 1 75 ? -2.798 4.335 9.931 1.00 94.56 75 SER A N 1
ATOM 611 C CA . SER A 1 75 ? -3.041 4.548 11.362 1.00 94.56 75 SER A CA 1
ATOM 612 C C . SER A 1 75 ? -4.528 4.713 11.675 1.00 94.56 75 SER A C 1
ATOM 614 O O . SER A 1 75 ? -5.014 4.161 12.661 1.00 94.56 75 SER A O 1
ATOM 616 N N . TYR A 1 76 ? -5.264 5.431 10.823 1.00 95.19 76 TYR A N 1
ATOM 617 C CA . TYR A 1 76 ? -6.707 5.590 10.963 1.00 95.19 76 TYR A CA 1
ATOM 618 C C . TYR A 1 76 ? -7.438 4.244 10.862 1.00 95.19 76 TYR A C 1
ATOM 620 O O . TYR A 1 76 ? -8.242 3.917 11.732 1.00 95.19 76 TYR A O 1
ATOM 628 N N . GLN A 1 77 ? -7.103 3.420 9.865 1.00 94.38 77 GLN A N 1
ATOM 629 C CA . GLN A 1 77 ? -7.723 2.102 9.704 1.00 94.38 77 GLN A CA 1
ATOM 630 C C . GLN A 1 77 ? -7.393 1.146 10.858 1.00 94.38 77 GLN A C 1
ATOM 632 O O . GLN A 1 77 ? -8.259 0.407 11.323 1.00 94.38 77 GLN A O 1
ATOM 637 N N . LEU A 1 78 ? -6.162 1.184 11.377 1.00 93.44 78 LEU A N 1
ATOM 638 C CA . LEU A 1 78 ? -5.786 0.405 12.560 1.00 93.44 78 LEU A CA 1
ATOM 639 C C . LEU A 1 78 ? -6.582 0.828 13.800 1.00 93.44 78 LEU A C 1
ATOM 641 O O . LEU A 1 78 ? -7.033 -0.033 14.557 1.00 93.44 78 LEU A O 1
ATOM 645 N N . LYS A 1 79 ? -6.790 2.135 13.990 1.00 95.56 79 LYS A N 1
ATOM 646 C CA . LYS A 1 79 ? -7.617 2.664 15.079 1.00 95.56 79 LYS A CA 1
ATOM 647 C C . LYS A 1 79 ? -9.064 2.171 14.968 1.00 95.56 79 LYS A C 1
ATOM 649 O O . LYS A 1 79 ? -9.587 1.628 15.935 1.00 95.56 79 LYS A O 1
ATOM 654 N N . GLU A 1 80 ? -9.676 2.292 13.792 1.00 94.31 80 GLU A N 1
ATOM 655 C CA . GLU A 1 80 ? -11.040 1.808 13.525 1.00 94.31 80 GLU A CA 1
ATOM 656 C C . GLU A 1 80 ? -11.196 0.307 13.816 1.00 94.31 80 GLU A C 1
ATOM 658 O O . GLU A 1 80 ? -12.192 -0.127 14.398 1.00 94.31 80 GLU A O 1
ATOM 663 N N . LEU A 1 81 ? -10.207 -0.503 13.422 1.00 92.69 81 LEU A N 1
ATOM 664 C CA . LEU A 1 81 ? -10.196 -1.940 13.699 1.00 92.69 81 LEU A CA 1
ATOM 665 C C . LEU A 1 81 ? -10.150 -2.230 15.203 1.00 92.69 81 LEU A C 1
ATOM 667 O O . LEU A 1 81 ? -10.902 -3.082 15.680 1.00 92.69 81 LEU A O 1
ATOM 671 N N . ALA A 1 82 ? -9.294 -1.521 15.943 1.00 93.31 82 ALA A N 1
ATOM 672 C CA . ALA A 1 82 ? -9.165 -1.677 17.388 1.00 93.31 82 ALA A CA 1
ATOM 673 C C . ALA A 1 82 ? -10.453 -1.270 18.122 1.00 93.31 82 ALA A C 1
ATOM 675 O O . ALA A 1 82 ? -10.958 -2.031 18.945 1.00 93.31 82 ALA A O 1
ATOM 676 N N . GLU A 1 83 ? -11.046 -0.128 17.769 1.00 94.00 83 GLU A N 1
ATOM 677 C CA . GLU A 1 83 ? -12.290 0.353 18.384 1.00 94.00 83 GLU A CA 1
ATOM 678 C C . GLU A 1 83 ? -13.459 -0.619 18.153 1.00 94.00 83 GLU A C 1
ATOM 680 O O . GLU A 1 83 ? -14.212 -0.926 19.081 1.00 94.00 83 GLU A O 1
ATOM 685 N N . LYS A 1 84 ? -13.582 -1.178 16.942 1.00 90.50 84 LYS A N 1
ATOM 686 C CA . LYS A 1 84 ? -14.596 -2.202 16.627 1.00 90.50 84 LYS A CA 1
ATOM 687 C C . LYS A 1 84 ? -14.361 -3.505 17.393 1.00 90.50 84 LYS A C 1
ATOM 689 O O . LYS A 1 84 ? -15.323 -4.148 17.830 1.00 90.50 84 LYS A O 1
ATOM 694 N N . ALA A 1 85 ? -13.102 -3.907 17.566 1.00 90.50 85 ALA A N 1
ATOM 695 C CA . ALA A 1 85 ? -12.754 -5.084 18.357 1.00 90.50 85 ALA A CA 1
ATOM 696 C C . ALA A 1 85 ? -13.140 -4.893 19.833 1.00 90.50 85 ALA A C 1
ATOM 698 O O . ALA A 1 85 ? -13.817 -5.756 20.398 1.00 90.50 85 ALA A O 1
ATOM 699 N N . ASP A 1 86 ? -12.815 -3.740 20.420 1.00 92.25 86 ASP A N 1
ATOM 700 C CA . ASP A 1 86 ? -13.165 -3.397 21.802 1.00 92.25 86 ASP A CA 1
ATOM 701 C C . ASP A 1 86 ? -14.680 -3.386 22.034 1.00 92.25 86 ASP A C 1
ATOM 703 O O . ASP A 1 86 ? -15.168 -3.938 23.023 1.00 92.25 86 ASP A O 1
ATOM 707 N N . GLN A 1 87 ? -15.449 -2.798 21.113 1.00 90.62 87 GLN A N 1
ATOM 708 C CA . GLN A 1 87 ? -16.916 -2.813 21.174 1.00 90.62 87 GLN A CA 1
ATOM 709 C C . GLN A 1 87 ? -17.466 -4.245 21.139 1.00 90.62 87 GLN A C 1
ATOM 711 O O . GLN A 1 87 ? -18.331 -4.603 21.941 1.00 90.62 87 GLN A O 1
ATOM 716 N N . THR A 1 88 ? -16.919 -5.087 20.259 1.00 89.31 88 THR A N 1
ATOM 717 C CA . THR A 1 88 ? -17.325 -6.493 20.132 1.00 89.31 88 THR A CA 1
ATOM 718 C C . THR A 1 88 ? -17.042 -7.283 21.412 1.00 89.31 88 THR A C 1
ATOM 720 O O . THR A 1 88 ? -17.871 -8.088 21.835 1.00 89.31 88 THR A O 1
ATOM 723 N N . LEU A 1 89 ? -15.889 -7.060 22.049 1.00 88.50 89 LEU A N 1
ATOM 724 C CA . LEU A 1 89 ? -15.521 -7.722 23.305 1.00 88.50 89 LEU A CA 1
ATOM 725 C C . LEU A 1 89 ? -16.397 -7.267 24.481 1.00 88.50 89 LEU A C 1
ATOM 727 O O . LEU A 1 89 ? -16.822 -8.101 25.283 1.00 88.50 89 LEU A O 1
ATOM 731 N N . LYS A 1 90 ? -16.731 -5.971 24.553 1.00 88.69 90 LYS A N 1
ATOM 732 C CA . LYS A 1 90 ? -17.637 -5.428 25.579 1.00 88.69 90 LYS A CA 1
ATOM 733 C C . LYS A 1 90 ? -19.052 -5.993 25.451 1.00 88.69 90 LYS A C 1
ATOM 735 O O . LYS A 1 90 ? -19.632 -6.381 26.456 1.00 88.69 90 LYS A O 1
ATOM 740 N N . HIS A 1 91 ? -19.577 -6.108 24.230 1.00 75.81 91 HIS A N 1
ATOM 741 C CA . HIS A 1 91 ? -20.912 -6.671 23.985 1.00 75.81 91 HIS A CA 1
ATOM 742 C C . HIS A 1 91 ? -21.014 -8.174 24.285 1.00 75.81 91 HIS A C 1
ATOM 744 O O . HIS A 1 91 ? -22.098 -8.650 24.593 1.00 75.81 91 HIS A O 1
ATOM 750 N N . LYS A 1 92 ? -19.914 -8.930 24.185 1.00 70.38 92 LYS A N 1
ATOM 751 C CA . LYS A 1 92 ? -19.892 -10.372 24.496 1.00 70.38 92 LYS A CA 1
ATOM 752 C C . LYS A 1 92 ? -19.753 -10.691 25.985 1.00 70.38 92 LYS A C 1
ATOM 754 O O . LYS A 1 92 ? -19.929 -11.842 26.363 1.00 70.38 92 LYS A O 1
ATOM 759 N N . SER A 1 93 ? -19.380 -9.706 26.799 1.00 61.03 93 SER A N 1
ATOM 760 C CA . SER A 1 93 ? -19.150 -9.869 28.241 1.00 61.03 93 SER A CA 1
ATOM 761 C C . SER A 1 93 ? -20.405 -9.593 29.087 1.00 61.03 93 SER A C 1
ATOM 763 O O . SER A 1 93 ? -20.281 -9.410 30.297 1.00 61.03 93 SER A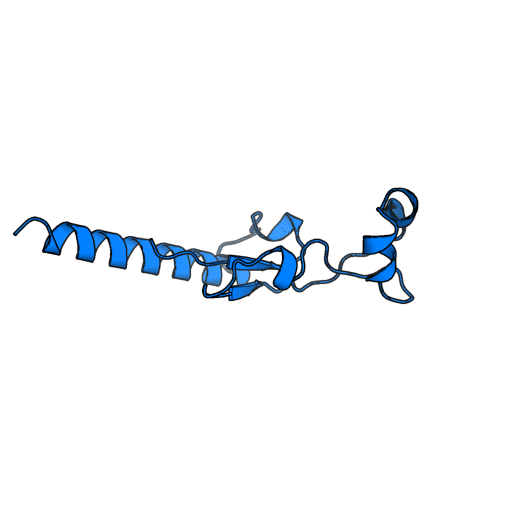 O 1
ATOM 765 N N . ILE A 1 94 ? -21.585 -9.525 28.456 1.00 48.22 94 ILE A N 1
ATOM 766 C CA . ILE A 1 94 ? -22.900 -9.298 29.077 1.00 48.22 94 ILE A CA 1
ATOM 767 C C . ILE A 1 94 ? -23.764 -10.538 28.857 1.00 48.22 94 ILE A C 1
ATOM 769 O O . ILE A 1 94 ? -23.786 -11.023 27.702 1.00 48.22 94 ILE A O 1
#

Sequence (94 aa):
MPIICFYERQPMDFTALVKDLPQQYRDTLDENKMGVLANQNSACLQGYERFGLEVRHNMLIKYARPQDNAFQQVSYQLKELAEKADQTLKHKSI